Protein AF-A0AAN3A8X2-F1 (afdb_monomer_lite)

pLDDT: mean 76.45, std 15.82, range [41.72, 91.06]

Foldseek 3Di:
DDQDPLVVLVVCCVVVVDALLCSCCSHPNVVVLVVVCVVVVHDRDSVSSVVVVVVVVVVVVVVVVVVVVPPPPDD

Organism: Bacteroides ovatus (strain ATCC 8483 / DSM 1896 / JCM 5824 / BCRC 10623 / CCUG 4943 / NCTC 11153) (NCBI:txid411476)

Structure (mmCIF, N/CA/C/O backbone):
data_AF-A0AAN3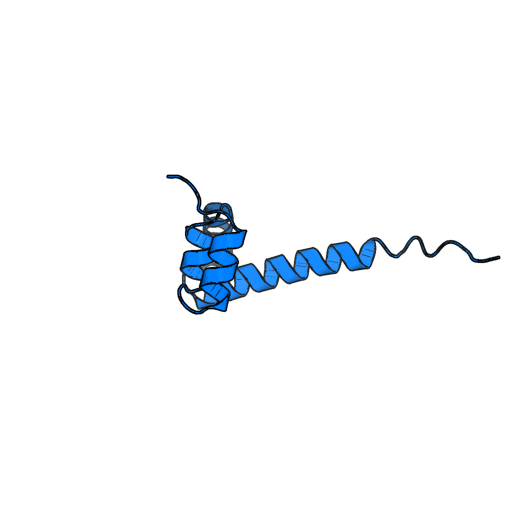A8X2-F1
#
_entry.id   AF-A0AAN3A8X2-F1
#
loop_
_atom_site.group_PDB
_atom_site.id
_atom_site.type_symbol
_atom_site.label_atom_id
_atom_site.label_alt_id
_atom_site.label_c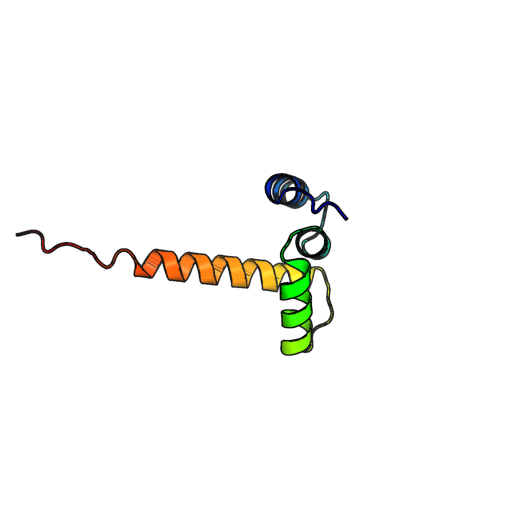omp_id
_atom_site.label_asym_id
_atom_site.label_entity_id
_atom_site.label_seq_id
_atom_site.pdbx_PDB_ins_code
_atom_site.Cartn_x
_atom_site.Cartn_y
_atom_site.Cartn_z
_atom_site.occupancy
_atom_site.B_iso_or_equiv
_atom_site.auth_seq_id
_atom_site.auth_comp_id
_atom_site.auth_asym_id
_atom_site.auth_atom_id
_atom_site.pdbx_PDB_model_num
ATOM 1 N N . MET A 1 1 ? -13.872 -16.738 -0.342 1.00 41.72 1 MET A N 1
ATOM 2 C CA . MET A 1 1 ? -13.061 -16.084 0.702 1.00 41.72 1 MET A CA 1
ATOM 3 C C . MET A 1 1 ? -13.740 -14.757 0.961 1.00 41.72 1 MET A C 1
ATOM 5 O O . MET A 1 1 ? -14.005 -14.065 -0.012 1.00 41.72 1 MET A O 1
ATOM 9 N N . SER A 1 2 ? -14.174 -14.483 2.190 1.00 51.66 2 SER A N 1
ATOM 10 C CA . SER A 1 2 ? -14.794 -13.192 2.504 1.00 51.66 2 SER A CA 1
ATOM 11 C C . SER A 1 2 ? -13.687 -12.148 2.524 1.00 51.66 2 SER A C 1
ATOM 13 O O . SER A 1 2 ? -12.805 -12.255 3.371 1.00 51.66 2 SER A O 1
ATOM 15 N N . ALA A 1 3 ? -13.703 -11.207 1.578 1.00 59.25 3 ALA A N 1
ATOM 16 C CA . ALA A 1 3 ? -12.844 -10.030 1.634 1.00 59.25 3 ALA A CA 1
ATOM 17 C C . ALA A 1 3 ? -13.071 -9.327 2.983 1.00 59.25 3 ALA A C 1
ATOM 19 O O . ALA A 1 3 ? -14.221 -9.209 3.432 1.00 59.25 3 ALA A O 1
ATOM 20 N N . MET A 1 4 ? -11.994 -8.936 3.668 1.00 68.56 4 MET A N 1
ATOM 21 C CA . MET A 1 4 ? -12.137 -8.096 4.860 1.00 68.56 4 MET A CA 1
ATOM 22 C C . MET A 1 4 ? -12.666 -6.732 4.423 1.00 68.56 4 MET A C 1
ATOM 24 O O . MET A 1 4 ? -12.372 -6.271 3.320 1.00 68.56 4 MET A O 1
ATOM 28 N N . LYS A 1 5 ? -13.455 -6.068 5.274 1.00 77.31 5 LYS A N 1
ATOM 29 C CA . LYS A 1 5 ? -13.917 -4.719 4.944 1.00 77.31 5 LYS A CA 1
ATOM 30 C C . LYS A 1 5 ? -12.707 -3.801 4.810 1.00 77.31 5 LYS A C 1
ATOM 32 O O . LYS A 1 5 ? -11.836 -3.798 5.677 1.00 77.31 5 LYS A O 1
ATOM 37 N N . HIS A 1 6 ? -12.696 -2.993 3.754 1.00 78.88 6 HIS A N 1
ATOM 38 C CA . HIS A 1 6 ? -11.648 -2.009 3.491 1.00 78.88 6 HIS A CA 1
ATOM 39 C C . HIS A 1 6 ? -11.317 -1.166 4.739 1.00 78.88 6 HIS A C 1
ATOM 41 O O . HIS A 1 6 ? -10.153 -1.017 5.089 1.00 78.88 6 HIS A O 1
ATOM 47 N N . GLU A 1 7 ? -12.335 -0.724 5.486 1.00 81.94 7 GLU A N 1
ATOM 48 C CA . GLU A 1 7 ? -12.178 0.043 6.733 1.00 81.94 7 GLU A CA 1
ATOM 49 C C . GLU A 1 7 ? -11.372 -0.686 7.827 1.00 81.94 7 GLU A C 1
ATOM 51 O O . GLU A 1 7 ? -10.658 -0.047 8.602 1.00 81.94 7 GLU A O 1
ATOM 56 N N . GLU A 1 8 ? -11.476 -2.014 7.921 1.00 86.06 8 GLU A N 1
ATOM 57 C CA . GLU A 1 8 ? -10.707 -2.814 8.884 1.00 86.06 8 GLU A CA 1
ATOM 58 C C . GLU A 1 8 ? -9.255 -2.966 8.424 1.00 86.06 8 GLU A C 1
ATOM 60 O O . GLU A 1 8 ? -8.331 -2.817 9.222 1.00 86.06 8 GLU A O 1
ATOM 65 N N . LEU A 1 9 ? -9.041 -3.198 7.127 1.00 84.56 9 LEU A N 1
ATOM 66 C CA . LEU A 1 9 ? -7.702 -3.284 6.544 1.00 84.56 9 LEU A CA 1
ATOM 67 C C . LEU A 1 9 ? -6.947 -1.952 6.675 1.00 84.56 9 LEU A C 1
ATOM 69 O O . LEU A 1 9 ? -5.768 -1.964 7.025 1.00 84.56 9 LEU A O 1
ATOM 73 N N . VAL A 1 10 ? -7.624 -0.813 6.484 1.00 84.81 10 VAL A N 1
ATOM 74 C CA . VAL A 1 10 ? -7.028 0.524 6.665 1.00 84.81 10 VAL A CA 1
ATOM 75 C C . VAL A 1 10 ? -6.575 0.720 8.111 1.00 84.81 10 VAL A C 1
ATOM 77 O O . VAL A 1 10 ? -5.452 1.162 8.346 1.00 84.81 10 VAL A O 1
ATOM 80 N N . GLN A 1 11 ? -7.408 0.350 9.089 1.00 86.75 11 GLN A N 1
ATOM 81 C CA . GLN A 1 11 ? -7.035 0.442 10.505 1.00 86.75 11 GLN A CA 1
ATOM 82 C C . GLN A 1 11 ? -5.815 -0.424 10.824 1.00 86.75 11 GLN A C 1
ATOM 84 O O . GLN A 1 11 ? -4.877 0.047 11.462 1.00 86.75 11 GLN A O 1
ATOM 89 N N . LEU A 1 12 ? -5.781 -1.666 10.336 1.00 89.94 12 LEU A N 1
ATOM 90 C CA . LEU A 1 12 ? -4.646 -2.560 10.560 1.00 89.94 12 LEU A CA 1
ATOM 91 C C . LEU A 1 12 ? -3.354 -2.043 9.910 1.00 89.94 12 LEU A C 1
ATOM 93 O O . LEU A 1 12 ? -2.281 -2.234 10.484 1.00 89.94 12 LEU A O 1
ATOM 97 N N . LEU A 1 13 ? -3.450 -1.407 8.739 1.00 86.69 13 LEU A N 1
ATOM 98 C CA . LEU A 1 13 ? -2.316 -0.792 8.047 1.00 86.69 13 LEU A CA 1
ATOM 99 C C . LEU A 1 13 ? -1.782 0.408 8.844 1.00 86.69 13 LEU A C 1
ATOM 101 O O . LEU A 1 13 ? -0.585 0.485 9.108 1.00 86.69 13 LEU A O 1
ATOM 105 N N . GLN A 1 14 ? -2.669 1.287 9.323 1.00 83.50 14 GLN A N 1
ATOM 106 C CA . GLN A 1 14 ? -2.302 2.441 10.159 1.00 83.50 14 GLN A CA 1
ATOM 107 C C . GLN A 1 14 ? -1.720 2.033 11.520 1.00 83.50 14 GLN A C 1
ATOM 109 O O . GLN A 1 14 ? -0.800 2.675 12.023 1.00 83.50 14 GLN A O 1
ATOM 114 N N . GLU A 1 15 ? -2.223 0.950 12.116 1.00 89.31 15 GLU A N 1
ATOM 115 C CA . GLU A 1 15 ? -1.664 0.362 13.338 1.00 89.31 15 GLU A CA 1
ATOM 116 C C . GLU A 1 15 ? -0.333 -0.381 13.096 1.00 89.31 15 GLU A C 1
ATOM 118 O O . GLU A 1 15 ? 0.288 -0.845 14.056 1.00 89.31 15 GLU A O 1
ATOM 123 N N . GLY A 1 16 ? 0.100 -0.539 11.838 1.00 86.81 16 GLY A N 1
ATOM 124 C CA . GLY A 1 16 ? 1.307 -1.281 11.461 1.00 86.81 16 GLY A CA 1
ATOM 125 C C . GLY A 1 16 ? 1.202 -2.794 11.684 1.00 86.81 16 GLY A C 1
ATOM 126 O O . GLY A 1 16 ? 2.215 -3.486 11.782 1.00 86.81 16 GLY A O 1
ATOM 127 N N . LYS A 1 17 ? -0.021 -3.327 11.806 1.00 89.62 17 LYS A N 1
ATOM 128 C CA . LYS A 1 17 ? -0.291 -4.763 12.007 1.00 89.62 17 LYS A CA 1
ATOM 129 C C . LYS A 1 17 ? -0.247 -5.557 10.703 1.00 89.62 17 LYS A C 1
ATOM 131 O O . LYS A 1 17 ? -0.034 -6.771 10.736 1.00 89.62 17 LYS A O 1
ATOM 136 N N . ILE A 1 18 ? -0.471 -4.892 9.572 1.00 90.56 18 ILE A N 1
ATOM 137 C CA . ILE A 1 18 ? -0.318 -5.447 8.225 1.00 90.56 18 ILE A CA 1
ATOM 138 C C . ILE A 1 18 ? 0.506 -4.483 7.367 1.00 90.56 18 ILE A C 1
ATOM 140 O O . ILE A 1 18 ? 0.502 -3.286 7.627 1.00 90.56 18 ILE A O 1
ATOM 144 N N . GLY A 1 19 ? 1.202 -5.015 6.362 1.00 87.38 19 GLY A N 1
ATOM 145 C CA . GLY A 1 19 ? 1.851 -4.217 5.318 1.00 87.38 19 GLY A CA 1
ATOM 146 C C . GLY A 1 19 ? 0.932 -3.972 4.118 1.00 87.38 19 GLY A C 1
ATOM 147 O O . GLY A 1 19 ? -0.153 -4.569 4.021 1.00 87.38 19 GLY A O 1
ATOM 148 N N . HIS A 1 20 ? 1.379 -3.129 3.189 1.00 88.50 20 HIS A N 1
ATOM 149 C CA . HIS A 1 20 ? 0.623 -2.745 1.994 1.00 88.50 20 HIS A CA 1
ATOM 150 C C . HIS A 1 20 ? 0.292 -3.943 1.096 1.00 88.50 20 HIS A C 1
ATOM 152 O O . HIS A 1 20 ? -0.811 -4.026 0.555 1.00 88.50 20 HIS A O 1
ATOM 158 N N . LEU A 1 21 ? 1.181 -4.937 0.997 1.00 90.00 21 LEU A N 1
ATOM 159 C CA . LEU A 1 21 ? 0.932 -6.134 0.191 1.00 90.00 21 LEU A CA 1
ATOM 160 C C . LEU A 1 21 ? -0.301 -6.885 0.688 1.00 90.00 21 LEU A C 1
ATOM 162 O O . LEU A 1 21 ? -1.150 -7.304 -0.095 1.00 90.00 21 LEU A O 1
ATOM 166 N N . ARG A 1 22 ? -0.404 -7.053 2.007 1.00 88.19 22 ARG A N 1
ATOM 167 C CA . ARG A 1 22 ? -1.523 -7.768 2.619 1.00 88.19 22 ARG A CA 1
ATOM 168 C C . ARG A 1 22 ? -2.798 -6.934 2.586 1.00 88.19 22 ARG A C 1
ATOM 170 O O . ARG A 1 22 ? -3.863 -7.502 2.385 1.00 88.19 22 ARG A O 1
ATOM 177 N N . PHE A 1 23 ? -2.684 -5.615 2.729 1.00 88.06 23 PHE A N 1
ATOM 178 C CA . PHE A 1 23 ? -3.799 -4.685 2.559 1.00 88.06 23 PHE A CA 1
ATOM 179 C C . PHE A 1 23 ? -4.454 -4.829 1.178 1.00 88.06 23 PHE A C 1
ATOM 181 O O . PHE A 1 23 ? -5.668 -4.997 1.081 1.00 88.06 23 PHE A O 1
ATOM 188 N N . VAL A 1 24 ? -3.648 -4.847 0.115 1.00 87.94 24 VAL A N 1
ATOM 189 C CA . VAL A 1 24 ? -4.148 -4.961 -1.259 1.00 87.94 24 VAL A CA 1
ATOM 190 C C . VAL A 1 24 ? -4.638 -6.377 -1.574 1.00 87.94 24 VAL A C 1
ATOM 192 O O . VAL A 1 24 ? -5.682 -6.537 -2.200 1.00 87.94 24 VAL A O 1
ATOM 195 N N . MET A 1 25 ? -3.925 -7.409 -1.110 1.00 87.75 25 MET A N 1
ATOM 196 C CA . MET A 1 25 ? -4.262 -8.815 -1.379 1.00 87.75 25 MET A CA 1
ATOM 197 C C . MET A 1 25 ? -5.496 -9.319 -0.615 1.00 87.75 25 MET A C 1
ATOM 199 O O . MET A 1 25 ? -6.193 -10.199 -1.117 1.00 87.75 25 MET A O 1
ATOM 203 N N . GLU A 1 26 ? -5.770 -8.794 0.584 1.00 86.00 26 GLU A N 1
ATOM 204 C CA . GLU A 1 26 ? -6.953 -9.156 1.387 1.00 86.00 26 GLU A CA 1
ATOM 205 C C . GLU A 1 26 ? -8.173 -8.259 1.098 1.00 86.00 26 GLU A C 1
ATOM 207 O O . GLU A 1 26 ? -9.279 -8.560 1.562 1.00 86.00 26 GLU A O 1
ATOM 212 N N . GLY A 1 27 ? -7.977 -7.165 0.355 1.00 81.50 27 GLY A N 1
ATOM 213 C CA . GLY A 1 27 ? -9.033 -6.278 -0.128 1.00 81.50 27 GLY A CA 1
ATOM 214 C C . GLY A 1 27 ? -9.566 -6.675 -1.509 1.00 81.50 27 GLY A C 1
ATOM 215 O O . GLY A 1 27 ? -9.137 -7.655 -2.119 1.00 81.50 27 GLY A O 1
ATOM 216 N N . ASP A 1 28 ? -10.496 -5.882 -2.037 1.00 80.69 28 ASP A N 1
ATOM 217 C CA . ASP A 1 28 ? -11.098 -6.125 -3.357 1.00 80.69 28 ASP A CA 1
ATOM 218 C C . ASP A 1 28 ? -10.136 -5.844 -4.530 1.00 80.69 28 ASP A C 1
ATOM 220 O O . ASP A 1 28 ? -10.296 -6.393 -5.622 1.00 80.69 28 ASP A O 1
ATOM 224 N N . ASN A 1 29 ? -9.077 -5.069 -4.284 1.00 79.12 29 ASN A N 1
ATOM 225 C CA . ASN A 1 29 ? -8.132 -4.612 -5.306 1.00 79.12 29 ASN A CA 1
ATOM 226 C C . ASN A 1 29 ? -7.029 -5.641 -5.614 1.00 79.12 29 ASN A C 1
ATOM 228 O O . ASN A 1 29 ? -6.162 -5.384 -6.448 1.00 79.12 29 ASN A O 1
ATOM 232 N N . ALA A 1 30 ? -7.049 -6.815 -4.971 1.00 86.62 30 ALA A N 1
ATOM 233 C CA . ALA A 1 30 ? -6.023 -7.848 -5.121 1.00 86.62 30 ALA A CA 1
ATOM 234 C C . ALA A 1 30 ? -5.796 -8.238 -6.586 1.00 86.62 30 ALA A C 1
ATOM 236 O O . ALA A 1 30 ? -4.669 -8.441 -7.035 1.00 86.62 30 ALA A O 1
ATOM 237 N N . ARG A 1 31 ? -6.885 -8.333 -7.353 1.00 86.69 31 ARG A N 1
ATOM 238 C CA . ARG A 1 31 ? -6.827 -8.710 -8.763 1.00 86.69 31 ARG A CA 1
ATOM 239 C C . ARG A 1 31 ? -6.231 -7.599 -9.628 1.00 86.69 31 ARG A C 1
ATOM 241 O O . ARG A 1 31 ? -5.353 -7.887 -10.433 1.00 86.69 31 ARG A O 1
ATOM 248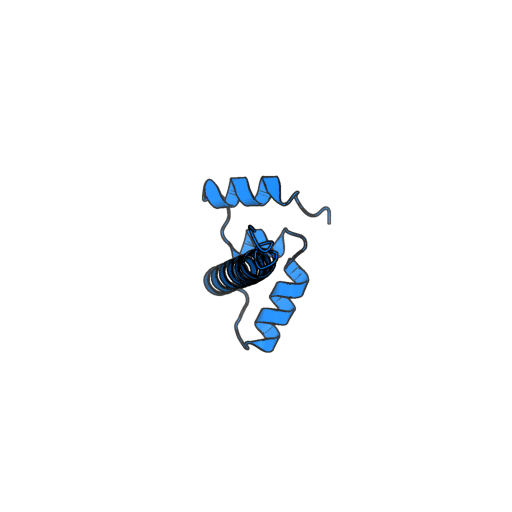 N N . GLU A 1 32 ? -6.672 -6.361 -9.435 1.00 87.62 32 GLU A N 1
ATOM 249 C CA . GLU A 1 32 ? -6.171 -5.197 -10.177 1.00 87.62 32 GLU A CA 1
ATOM 250 C C . GLU A 1 32 ? -4.685 -4.960 -9.902 1.00 87.62 32 GLU A C 1
ATOM 252 O O . GLU A 1 32 ? -3.909 -4.738 -10.828 1.00 87.62 32 GLU A O 1
ATOM 257 N N . TYR A 1 33 ? -4.260 -5.138 -8.654 1.00 88.44 33 TYR A N 1
ATOM 258 C CA . TYR A 1 33 ? -2.857 -5.071 -8.268 1.00 88.44 33 TYR A CA 1
ATOM 259 C C . TYR A 1 33 ? -1.991 -6.139 -8.937 1.00 88.44 33 TYR A C 1
ATOM 261 O O . TYR A 1 33 ? -0.912 -5.836 -9.440 1.00 88.44 33 TYR A O 1
ATOM 269 N N . LEU A 1 34 ? -2.459 -7.389 -9.007 1.00 89.94 34 LEU A N 1
ATOM 270 C CA . LEU A 1 34 ? -1.724 -8.445 -9.710 1.00 89.94 34 LEU A CA 1
ATOM 271 C C . LEU A 1 34 ? -1.601 -8.154 -11.213 1.00 89.94 34 LEU A C 1
ATOM 273 O O . LEU A 1 34 ? -0.571 -8.456 -11.822 1.00 89.94 34 LEU A O 1
ATOM 277 N N . GLU A 1 35 ? -2.630 -7.559 -11.818 1.00 90.31 35 GLU A N 1
ATOM 278 C CA . GLU A 1 35 ? -2.583 -7.107 -13.211 1.00 90.31 35 GLU A CA 1
ATOM 279 C C . GLU A 1 35 ? -1.607 -5.932 -13.388 1.00 90.31 35 GLU A C 1
ATOM 281 O O . GLU A 1 35 ? -0.806 -5.947 -14.329 1.00 90.31 35 GLU A O 1
ATOM 286 N N . TRP A 1 36 ? -1.589 -4.983 -12.450 1.00 89.75 36 TRP A N 1
ATOM 287 C CA . TRP A 1 36 ? -0.634 -3.875 -12.414 1.00 89.75 36 TRP A CA 1
ATOM 288 C C . TRP A 1 36 ? 0.808 -4.378 -12.297 1.00 89.75 36 TRP A C 1
ATOM 290 O O . TRP A 1 36 ? 1.643 -4.037 -13.136 1.00 89.75 36 TRP A O 1
ATOM 300 N N . CYS A 1 37 ? 1.083 -5.290 -11.358 1.00 91.06 37 CYS A N 1
ATOM 301 C CA . CYS A 1 37 ? 2.385 -5.940 -11.198 1.00 91.06 37 CYS A CA 1
ATOM 302 C C . CYS A 1 37 ? 2.857 -6.588 -12.505 1.00 91.06 37 CYS A C 1
ATOM 304 O O . CYS A 1 37 ? 3.983 -6.370 -12.956 1.00 91.06 37 CYS A O 1
ATOM 306 N N . ARG A 1 38 ? 1.965 -7.329 -13.173 1.00 89.75 38 ARG A N 1
ATOM 307 C CA . ARG A 1 38 ? 2.271 -7.993 -14.444 1.00 89.75 38 ARG A CA 1
ATOM 308 C C . ARG A 1 38 ? 2.527 -7.006 -15.584 1.00 89.75 38 ARG A C 1
ATOM 310 O O . ARG A 1 38 ? 3.392 -7.271 -16.417 1.00 89.75 38 ARG A O 1
ATOM 317 N N . SER A 1 39 ? 1.787 -5.900 -15.632 1.00 90.06 39 SER A N 1
ATOM 318 C CA . SER A 1 39 ? 1.953 -4.850 -16.644 1.00 90.06 39 SER A CA 1
ATOM 319 C C . SER A 1 39 ? 3.244 -4.052 -16.440 1.00 90.06 39 SER A C 1
ATOM 321 O O . SER A 1 39 ? 3.922 -3.718 -17.410 1.00 90.06 39 SER A O 1
ATOM 323 N N . HIS A 1 40 ? 3.612 -3.785 -15.186 1.00 85.69 40 HIS A N 1
ATOM 324 C CA . HIS A 1 40 ? 4.821 -3.044 -14.820 1.00 85.69 40 HIS A CA 1
ATOM 325 C C . HIS A 1 40 ? 6.077 -3.926 -14.755 1.00 85.69 40 HIS A C 1
ATOM 327 O O . HIS A 1 40 ? 7.1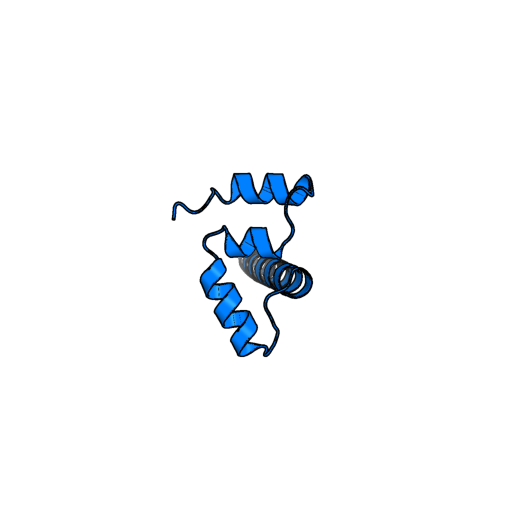86 -3.406 -14.651 1.00 85.69 40 HIS A O 1
ATOM 333 N N . GLY A 1 41 ? 5.923 -5.251 -14.844 1.00 88.81 41 GLY A N 1
ATOM 334 C CA . GLY A 1 41 ? 7.032 -6.196 -14.734 1.00 88.81 41 GLY A CA 1
ATOM 335 C C . GLY A 1 41 ? 7.656 -6.220 -13.338 1.00 88.81 41 GLY A C 1
ATOM 336 O O . GLY A 1 41 ? 8.851 -6.482 -13.225 1.00 88.81 41 GLY A O 1
ATOM 337 N N . THR A 1 42 ? 6.865 -5.927 -12.300 1.00 88.31 42 THR A N 1
ATOM 338 C CA . THR A 1 42 ? 7.305 -5.957 -10.901 1.00 88.31 42 THR A CA 1
ATOM 339 C C . THR A 1 42 ? 6.643 -7.111 -10.159 1.00 88.31 42 THR A C 1
ATOM 341 O O . THR A 1 42 ? 5.487 -7.451 -10.419 1.00 88.31 42 THR A O 1
ATOM 344 N N . ASP A 1 43 ? 7.372 -7.723 -9.233 1.00 89.44 43 ASP A N 1
ATOM 345 C CA . ASP A 1 43 ? 6.836 -8.787 -8.392 1.00 89.44 43 ASP A CA 1
ATOM 346 C C . ASP A 1 43 ? 5.958 -8.211 -7.268 1.00 89.44 43 ASP A C 1
ATOM 348 O O . ASP A 1 43 ? 6.250 -7.132 -6.748 1.00 89.44 43 ASP A O 1
ATOM 352 N N . PRO A 1 44 ? 4.894 -8.923 -6.852 1.00 88.25 44 PRO A N 1
ATOM 353 C CA . PRO A 1 44 ? 4.043 -8.483 -5.758 1.00 88.25 44 PRO A CA 1
ATOM 354 C C . PRO A 1 44 ? 4.818 -8.480 -4.432 1.00 88.25 44 PRO A C 1
ATOM 356 O O . PRO A 1 44 ? 5.145 -9.526 -3.870 1.00 88.25 44 PRO A O 1
ATOM 359 N N . SER A 1 45 ? 5.081 -7.282 -3.922 1.00 90.31 45 SER A N 1
ATOM 360 C CA . SER A 1 45 ? 5.830 -6.992 -2.697 1.00 90.31 45 SER A CA 1
ATOM 361 C C . SER A 1 45 ? 5.170 -5.856 -1.907 1.00 90.31 45 SER A C 1
ATOM 363 O O . SER A 1 45 ? 4.216 -5.246 -2.387 1.00 90.31 45 SER A O 1
ATOM 365 N N . ASP A 1 46 ? 5.636 -5.583 -0.683 1.00 88.12 46 ASP A N 1
ATOM 366 C CA . ASP A 1 46 ? 5.104 -4.458 0.103 1.00 88.12 46 ASP A CA 1
ATOM 367 C C . ASP A 1 46 ? 5.429 -3.110 -0.560 1.00 88.12 46 ASP A C 1
ATOM 369 O O . ASP A 1 46 ? 4.546 -2.270 -0.661 1.00 88.12 46 ASP A O 1
ATOM 373 N N . GLU A 1 47 ? 6.634 -2.961 -1.124 1.00 89.12 47 GLU A N 1
ATOM 374 C CA . GLU A 1 47 ? 7.062 -1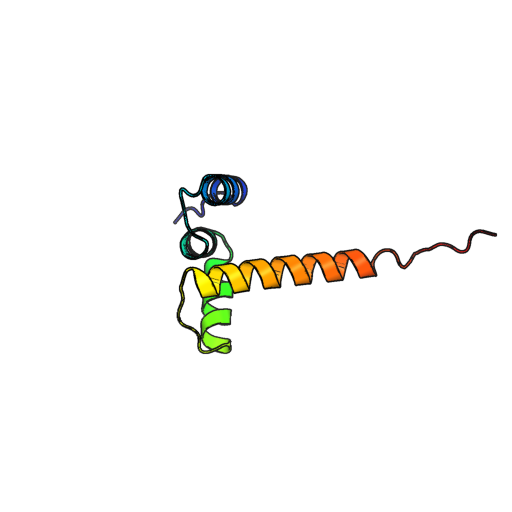.750 -1.843 1.00 89.12 47 GLU A CA 1
ATOM 375 C C . GLU A 1 47 ? 6.218 -1.492 -3.102 1.00 89.12 47 GLU A C 1
ATOM 377 O O . GLU A 1 47 ? 5.784 -0.373 -3.361 1.00 89.12 47 GLU A O 1
ATOM 382 N N . SER A 1 48 ? 5.938 -2.531 -3.895 1.00 89.44 48 SER A N 1
ATOM 383 C CA . SER A 1 48 ? 5.096 -2.377 -5.089 1.00 89.44 48 SER A CA 1
ATOM 384 C C . SER A 1 48 ? 3.624 -2.145 -4.746 1.00 89.44 48 SER A C 1
ATOM 386 O O . SER A 1 48 ? 2.922 -1.481 -5.504 1.00 89.44 48 SER A O 1
ATOM 388 N N . ALA A 1 49 ? 3.144 -2.694 -3.626 1.00 89.25 49 ALA A N 1
ATOM 389 C CA . ALA A 1 49 ? 1.783 -2.470 -3.151 1.00 89.25 49 ALA A CA 1
ATOM 390 C C . ALA A 1 49 ? 1.600 -1.057 -2.593 1.00 89.25 49 ALA A C 1
ATOM 392 O O . ALA A 1 49 ? 0.568 -0.447 -2.852 1.00 89.25 49 ALA A O 1
ATOM 393 N N . GLU A 1 50 ? 2.594 -0.535 -1.874 1.00 89.06 50 GLU A N 1
ATOM 394 C CA . GLU A 1 50 ? 2.643 0.863 -1.441 1.00 89.06 50 GLU A CA 1
ATOM 395 C C . GLU A 1 50 ? 2.560 1.786 -2.657 1.00 89.06 50 GLU A C 1
ATOM 397 O O . GLU A 1 50 ? 1.635 2.588 -2.746 1.00 89.06 50 GLU A O 1
ATOM 402 N N . PHE A 1 51 ? 3.408 1.558 -3.664 1.00 87.50 51 PHE A N 1
ATOM 403 C CA . PHE A 1 51 ? 3.398 2.347 -4.896 1.00 87.50 51 PHE A CA 1
ATOM 404 C C . PHE A 1 51 ? 2.054 2.283 -5.641 1.00 87.50 51 PHE A C 1
ATOM 406 O O . PHE A 1 51 ? 1.571 3.293 -6.148 1.00 87.50 51 PHE A O 1
ATOM 413 N N . TYR A 1 52 ? 1.425 1.103 -5.704 1.00 86.75 52 TYR A N 1
ATOM 414 C CA . TYR A 1 52 ? 0.095 0.941 -6.296 1.00 86.75 52 TYR A CA 1
ATOM 415 C C . TYR A 1 52 ? -0.967 1.745 -5.534 1.00 86.75 52 TYR A C 1
ATOM 417 O O . TYR A 1 52 ? -1.756 2.454 -6.156 1.00 86.75 52 TYR A O 1
ATOM 425 N N . VAL A 1 53 ? -0.972 1.660 -4.198 1.00 83.12 53 VAL A N 1
ATOM 426 C CA . VAL A 1 53 ? -1.910 2.405 -3.346 1.00 83.12 53 VAL A CA 1
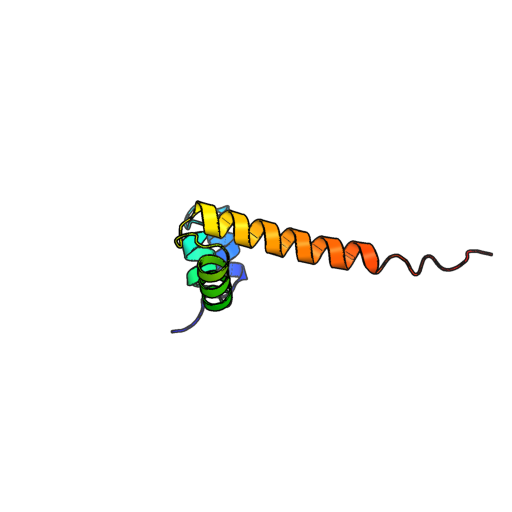ATOM 427 C C . VAL A 1 53 ? -1.697 3.907 -3.514 1.00 83.12 53 VAL A C 1
ATOM 429 O O . VAL A 1 53 ? -2.665 4.606 -3.805 1.00 83.12 53 VAL A O 1
ATOM 432 N N . GLU A 1 54 ? -0.455 4.389 -3.436 1.00 83.06 54 GLU A N 1
ATOM 433 C CA . GLU A 1 54 ? -0.105 5.796 -3.661 1.00 83.06 54 GLU A CA 1
ATOM 434 C C . GLU A 1 54 ? -0.561 6.282 -5.041 1.00 83.06 54 GLU A C 1
ATOM 436 O O . GLU A 1 54 ? -1.191 7.332 -5.149 1.00 83.06 54 GLU A O 1
ATOM 441 N N . GLN A 1 55 ? -0.317 5.504 -6.101 1.00 76.25 55 GLN A N 1
ATOM 442 C CA . GLN A 1 55 ? -0.749 5.859 -7.451 1.00 76.25 55 GLN A CA 1
ATOM 443 C C . GLN A 1 55 ? -2.282 5.948 -7.547 1.00 76.25 55 GLN A C 1
ATOM 445 O O . GLN A 1 55 ? -2.807 6.926 -8.079 1.00 76.25 55 GLN A O 1
ATOM 450 N N . THR A 1 56 ? -3.013 4.978 -6.988 1.00 71.38 56 THR A N 1
ATOM 451 C CA . THR A 1 56 ? -4.487 5.000 -6.992 1.00 71.38 56 THR A CA 1
ATOM 452 C C . THR A 1 56 ? -5.092 6.104 -6.121 1.00 71.38 56 THR A C 1
ATOM 454 O O . THR A 1 56 ? -6.189 6.577 -6.425 1.00 71.38 56 THR A O 1
ATOM 457 N N . ASP A 1 57 ? -4.404 6.531 -5.061 1.00 67.25 57 ASP A N 1
ATOM 458 C CA . ASP A 1 57 ? -4.818 7.658 -4.219 1.00 67.25 57 ASP A CA 1
ATOM 459 C C . ASP A 1 57 ? -4.612 8.987 -4.970 1.00 67.25 57 ASP A C 1
ATOM 461 O O . ASP A 1 57 ? -5.528 9.805 -5.070 1.00 67.25 57 ASP A O 1
ATOM 465 N N . ILE A 1 58 ? -3.462 9.140 -5.641 1.00 57.97 58 ILE A N 1
ATOM 466 C CA . ILE A 1 58 ? -3.140 10.296 -6.495 1.00 57.97 58 ILE A CA 1
ATOM 467 C C . ILE A 1 58 ? -4.129 10.422 -7.665 1.00 57.97 58 ILE A C 1
ATOM 469 O O . ILE A 1 58 ? -4.646 11.512 -7.915 1.00 57.97 58 ILE A O 1
ATOM 473 N N . GLU A 1 59 ? -4.447 9.327 -8.361 1.00 57.41 59 GLU A N 1
ATOM 474 C CA . GLU A 1 59 ? -5.406 9.337 -9.480 1.00 57.41 59 GLU A CA 1
ATOM 475 C C . GLU A 1 59 ? -6.845 9.677 -9.033 1.00 57.41 59 GLU A C 1
ATOM 477 O O . GLU A 1 59 ? -7.631 10.219 -9.817 1.00 57.41 59 GLU A O 1
ATOM 482 N N . GLN A 1 60 ? -7.205 9.406 -7.773 1.00 56.44 60 GLN A N 1
ATOM 483 C CA . GLN A 1 60 ? -8.493 9.812 -7.196 1.00 56.44 60 GLN A CA 1
ATOM 484 C C . GLN A 1 60 ? -8.514 11.268 -6.715 1.00 56.44 60 GLN A C 1
ATOM 486 O O . GLN A 1 60 ? -9.581 11.890 -6.720 1.00 56.44 60 GLN A O 1
ATOM 491 N N . MET A 1 61 ? -7.367 11.832 -6.331 1.00 52.75 61 MET A N 1
ATOM 492 C CA . MET A 1 61 ? -7.244 13.254 -5.997 1.00 52.75 61 MET A CA 1
ATOM 493 C C . MET A 1 61 ? -7.223 14.149 -7.246 1.00 52.75 61 MET A C 1
ATOM 495 O O . MET A 1 61 ? -7.867 15.197 -7.242 1.00 52.75 61 MET A O 1
ATOM 499 N N . ASP A 1 62 ? -6.565 13.729 -8.334 1.00 53.53 62 ASP A N 1
ATOM 500 C CA . ASP A 1 62 ? -6.532 14.478 -9.607 1.00 53.53 62 ASP A CA 1
ATOM 501 C C . ASP A 1 62 ? -7.938 14.622 -10.219 1.00 53.53 62 ASP A C 1
ATOM 503 O O . ASP A 1 62 ? -8.328 15.681 -10.709 1.00 53.53 62 ASP A O 1
ATOM 507 N N . ARG A 1 63 ? -8.770 13.583 -10.070 1.00 50.69 63 ARG A N 1
ATOM 508 C CA . ARG A 1 63 ? -10.168 13.602 -10.521 1.00 50.69 63 ARG A CA 1
ATOM 509 C C . ARG A 1 63 ? -11.068 14.516 -9.684 1.00 50.69 63 ARG A C 1
ATOM 511 O O . ARG A 1 63 ? -12.069 14.995 -10.201 1.00 50.69 63 ARG A O 1
ATOM 518 N N . GLN A 1 64 ? -10.724 14.763 -8.419 1.00 46.75 64 GLN A N 1
ATOM 519 C CA . GLN A 1 64 ? -11.463 15.691 -7.556 1.00 46.75 64 GLN A CA 1
ATOM 520 C C . GLN A 1 64 ? -11.038 17.151 -7.761 1.00 46.75 64 GLN A C 1
ATOM 522 O O . GLN A 1 64 ? -11.852 18.040 -7.557 1.00 46.75 64 GLN A O 1
ATOM 527 N N . MET A 1 65 ? -9.814 17.415 -8.233 1.00 52.00 65 MET A N 1
ATOM 528 C CA . MET A 1 65 ? -9.367 18.778 -8.570 1.00 52.00 65 MET A CA 1
ATOM 529 C C . MET A 1 65 ? -9.859 19.274 -9.940 1.00 52.00 65 MET A C 1
ATOM 531 O O . MET A 1 65 ? -9.788 20.471 -10.204 1.00 52.00 65 MET A O 1
ATOM 535 N N . MET A 1 66 ? -10.377 18.388 -10.800 1.00 48.34 66 MET A N 1
ATOM 536 C CA . MET A 1 66 ? -10.993 18.754 -12.087 1.00 48.34 66 MET A CA 1
ATOM 537 C C . MET A 1 66 ? -12.522 18.931 -12.042 1.00 48.34 66 MET A C 1
ATOM 539 O O . MET A 1 66 ? -13.107 19.245 -13.076 1.00 48.34 66 MET A O 1
ATOM 543 N N . ASP A 1 67 ? -13.181 18.747 -10.892 1.00 48.53 67 ASP A N 1
ATOM 544 C CA . ASP A 1 67 ? -14.633 18.991 -10.760 1.00 48.53 67 ASP A CA 1
ATOM 545 C C . ASP A 1 67 ? -14.951 20.378 -10.152 1.00 48.53 67 ASP A C 1
ATOM 547 O O . ASP A 1 67 ? -16.085 20.842 -10.222 1.00 48.53 67 ASP A O 1
ATOM 551 N N . ASP A 1 68 ? -13.941 21.105 -9.652 1.00 48.75 68 ASP A N 1
ATOM 552 C CA . ASP A 1 68 ? -14.057 22.494 -9.166 1.00 48.75 68 ASP A CA 1
ATOM 553 C C . ASP A 1 68 ? -13.864 23.554 -10.282 1.00 48.75 68 ASP A C 1
ATOM 555 O O . ASP A 1 68 ? -13.547 24.715 -10.013 1.00 48.75 68 ASP A O 1
ATOM 559 N N . GLU A 1 69 ? -14.065 23.191 -11.556 1.00 50.06 69 GLU A N 1
ATOM 560 C CA . GLU A 1 69 ? -14.127 24.154 -12.674 1.00 50.06 69 GLU A CA 1
ATOM 561 C C . GLU A 1 69 ? -15.561 24.630 -13.004 1.00 50.06 69 GLU A C 1
ATOM 563 O O . GLU A 1 69 ? -15.745 25.426 -13.925 1.00 50.06 69 GLU A O 1
ATOM 568 N N . ASP A 1 70 ? -16.573 24.287 -12.187 1.00 53.31 70 ASP A N 1
ATOM 569 C CA . ASP A 1 70 ? -17.795 25.108 -12.036 1.00 53.31 70 ASP A CA 1
ATOM 570 C C . ASP A 1 70 ? -17.517 26.271 -11.060 1.00 53.31 70 ASP A C 1
ATOM 572 O O . ASP A 1 70 ? -18.203 26.504 -10.064 1.00 53.31 70 ASP A O 1
ATOM 576 N N . TYR A 1 71 ? -16.460 27.040 -11.337 1.00 55.69 71 TYR A N 1
ATOM 577 C CA . TYR A 1 71 ? -16.348 28.391 -10.800 1.00 55.69 71 TYR A CA 1
ATOM 578 C C . TYR A 1 71 ? -17.323 29.255 -11.595 1.00 55.69 71 TYR A C 1
ATOM 580 O O . TYR A 1 71 ? -16.965 29.953 -12.549 1.00 55.69 71 TYR A O 1
ATOM 588 N N . GLY A 1 72 ? -18.596 29.145 -11.212 1.00 50.94 72 GLY A N 1
ATOM 589 C CA . GLY A 1 72 ? -19.669 29.997 -11.680 1.00 50.94 72 GLY A CA 1
ATOM 590 C C . GLY A 1 72 ? -19.198 31.446 -11.742 1.00 50.94 72 GLY A C 1
ATOM 591 O O . GLY A 1 72 ? -18.654 31.992 -10.781 1.00 50.94 72 GLY A O 1
ATOM 592 N N . ILE A 1 73 ? -19.397 32.045 -12.912 1.00 54.62 73 ILE A N 1
ATOM 593 C CA . ILE A 1 73 ? -19.243 33.468 -13.192 1.00 54.62 73 ILE A CA 1
ATOM 594 C C . ILE A 1 73 ? -19.961 34.242 -12.076 1.00 54.62 73 ILE A C 1
ATOM 596 O O . ILE A 1 73 ? -21.187 34.362 -12.080 1.00 54.62 73 ILE A O 1
ATOM 600 N N . TRP A 1 74 ? -19.212 34.745 -11.096 1.00 62.59 74 TRP A N 1
ATOM 601 C CA . TRP A 1 74 ? -19.738 35.721 -10.150 1.00 62.59 74 TRP A CA 1
ATOM 602 C C . TRP A 1 74 ? -19.837 37.052 -10.895 1.00 62.59 74 TRP A C 1
ATOM 604 O O . TRP A 1 74 ? -18.818 37.617 -11.291 1.00 62.59 74 TRP A O 1
ATOM 614 N N . ASN A 1 75 ? -21.084 37.469 -11.146 1.00 49.00 75 ASN A N 1
ATOM 615 C CA . ASN A 1 75 ? -21.460 38.773 -11.708 1.00 49.00 75 ASN A CA 1
ATOM 616 C C . ASN A 1 75 ? -20.741 39.945 -11.032 1.00 49.00 75 ASN A C 1
ATOM 618 O O . ASN A 1 75 ? -20.658 39.936 -9.782 1.00 49.00 75 ASN A O 1
#

Radius of gyration: 16.18 Å; chains: 1; bounding box: 29×55×30 Å

Secondary structure (DSSP, 8-state):
--PPPHHHHHHHHHTTSS-HHHHHHHSTTHHHHHHHHHHHT----HHHHHHHHHHHHHHHHHHHHTSTT------

Sequence (75 aa):
MSAMKHEELVQLLQEGKIGHLRFVMEGDNAREYLEWCRSHGTDPSDESAEFYVEQTDIEQMDRQMMDDEDYGIWN